Protein AF-A0A8J3WYR1-F1 (afdb_monomer_lite)

Secondary structure (DSSP, 8-state):
------PPPP-------------SS---------------S------TTS---EEEE-SSEEEESSEEEE-SSS-EEEEGGGEEEEEEEEEE-TTTSPEEEEEEEEETTEEEEEEEES-HHHHHHHHHHHHHHHHHHHHHHHHHHHTT--

pLDDT: mean 72.12, std 25.96, range [28.27, 98.38]

InterPro domains:
  IPR045629 Protein of unknown function DUF6232 [PF19744] (93-134)

Radius of gyration: 20.07 Å; chains: 1; bounding box: 50×48×65 Å

Organism: NCBI:txid689768

Structure (mmCIF, N/CA/C/O backbone):
data_AF-A0A8J3WYR1-F1
#
_entry.id   AF-A0A8J3WYR1-F1
#
loop_
_atom_site.group_PDB
_atom_site.id
_atom_site.type_symbol
_atom_site.label_atom_id
_atom_site.label_alt_id
_atom_site.label_comp_id
_atom_site.label_asym_id
_atom_site.label_entity_id
_atom_site.label_seq_id
_atom_site.pdbx_PDB_ins_code
_atom_site.Cartn_x
_atom_site.Cartn_y
_atom_site.Cartn_z
_atom_site.occupancy
_atom_site.B_iso_or_equiv
_atom_site.auth_seq_id
_atom_site.auth_comp_id
_atom_site.auth_asym_id
_atom_site.auth_atom_id
_atom_site.pdbx_PDB_model_num
ATOM 1 N N . MET A 1 1 ? 30.223 26.386 -31.809 1.00 40.25 1 MET A N 1
ATOM 2 C CA . MET A 1 1 ? 29.510 25.149 -32.215 1.00 40.25 1 MET A CA 1
ATOM 3 C C . MET A 1 1 ? 28.264 24.971 -31.354 1.00 40.25 1 MET A C 1
ATOM 5 O O . MET A 1 1 ? 28.312 25.251 -30.165 1.00 40.25 1 MET A O 1
ATOM 9 N N . ARG A 1 2 ? 27.128 24.642 -31.981 1.00 37.34 2 ARG A N 1
ATOM 10 C CA . ARG A 1 2 ? 25.759 24.794 -31.454 1.00 37.34 2 ARG A CA 1
ATOM 11 C C . ARG A 1 2 ? 25.290 23.585 -30.626 1.00 37.34 2 ARG A C 1
ATOM 13 O O . ARG A 1 2 ? 25.555 22.446 -30.994 1.00 37.34 2 ARG A O 1
ATOM 20 N N . ARG A 1 3 ? 24.525 23.859 -29.559 1.00 39.22 3 ARG A N 1
ATOM 21 C CA . ARG A 1 3 ? 23.770 22.892 -28.737 1.00 39.22 3 ARG A CA 1
ATOM 22 C C . ARG A 1 3 ? 22.733 22.143 -29.590 1.00 39.22 3 ARG A C 1
ATOM 24 O O . ARG A 1 3 ? 22.013 22.780 -30.357 1.00 39.22 3 ARG A O 1
ATOM 31 N N . ARG A 1 4 ? 22.583 20.827 -29.396 1.00 32.09 4 ARG A N 1
ATOM 32 C CA . ARG A 1 4 ? 21.413 20.061 -29.863 1.00 32.09 4 ARG A CA 1
ATOM 33 C C . ARG A 1 4 ? 20.724 19.393 -28.679 1.00 32.09 4 ARG A C 1
ATOM 35 O O . ARG A 1 4 ? 21.192 18.400 -28.141 1.00 32.09 4 ARG A O 1
ATOM 42 N N . ILE A 1 5 ? 19.599 19.987 -28.297 1.00 37.62 5 ILE A N 1
ATOM 43 C CA . ILE A 1 5 ? 18.562 19.382 -27.467 1.00 37.62 5 ILE A CA 1
ATOM 44 C C . ILE A 1 5 ? 17.832 18.381 -28.364 1.00 37.62 5 ILE A C 1
ATOM 46 O O . ILE A 1 5 ? 17.234 18.783 -29.361 1.00 37.62 5 ILE A O 1
ATOM 50 N N . LEU A 1 6 ? 17.872 17.094 -28.026 1.00 31.09 6 LEU A N 1
ATOM 51 C CA . LEU A 1 6 ? 16.997 16.099 -28.639 1.00 31.09 6 LEU A CA 1
ATOM 52 C C . LEU A 1 6 ? 15.818 15.849 -27.699 1.00 31.09 6 LEU A C 1
ATOM 54 O O . LEU A 1 6 ? 15.915 15.126 -26.713 1.00 31.09 6 LEU A O 1
ATOM 58 N N . ARG A 1 7 ? 14.696 16.501 -28.025 1.00 32.28 7 ARG A N 1
ATOM 59 C CA . ARG A 1 7 ? 13.358 16.112 -27.574 1.00 32.28 7 ARG A CA 1
ATOM 60 C C . ARG A 1 7 ? 13.064 14.726 -28.148 1.00 32.28 7 ARG A C 1
ATOM 62 O O . ARG A 1 7 ? 13.024 14.583 -29.368 1.00 32.28 7 ARG A O 1
ATOM 69 N N . LEU A 1 8 ? 12.836 13.733 -27.294 1.00 29.92 8 LEU A N 1
ATOM 70 C CA . LEU A 1 8 ? 12.257 12.460 -27.720 1.00 29.92 8 LEU A CA 1
ATOM 71 C C . LEU A 1 8 ? 10.726 12.527 -27.606 1.00 29.92 8 LEU A C 1
ATOM 73 O O . LEU A 1 8 ? 10.210 13.073 -26.626 1.00 29.92 8 LEU A O 1
ATOM 77 N N . PRO A 1 9 ? 9.992 12.033 -28.616 1.00 29.36 9 PRO A N 1
ATOM 78 C CA . PRO A 1 9 ? 8.547 12.155 -28.678 1.00 29.36 9 PRO A CA 1
ATOM 79 C C . PRO A 1 9 ? 7.831 11.205 -27.713 1.00 29.36 9 PRO A C 1
ATOM 81 O O . PRO A 1 9 ? 8.200 10.050 -27.516 1.00 29.36 9 PRO A O 1
ATOM 84 N N . VAL A 1 10 ? 6.740 11.735 -27.167 1.00 37.41 10 VAL A N 1
ATOM 85 C CA . VAL A 1 10 ? 5.631 11.029 -26.522 1.00 37.41 10 VAL A CA 1
ATOM 86 C C . VAL A 1 10 ? 4.864 10.206 -27.574 1.00 37.41 10 VAL A C 1
ATOM 88 O O . VAL A 1 10 ? 4.738 10.653 -28.713 1.00 37.41 10 VAL A O 1
ATOM 91 N N . ARG A 1 11 ? 4.257 9.085 -27.134 1.00 32.03 11 ARG A N 1
ATOM 92 C CA . ARG A 1 11 ? 3.460 8.054 -27.860 1.00 32.03 11 ARG A CA 1
ATOM 93 C C . ARG A 1 11 ? 4.324 6.840 -28.244 1.00 32.03 11 ARG A C 1
ATOM 95 O O . ARG A 1 11 ? 5.366 6.984 -28.851 1.00 32.03 11 ARG A O 1
ATOM 102 N N . ASN A 1 12 ? 3.948 5.600 -27.936 1.00 31.48 12 ASN A N 1
ATOM 103 C CA . ASN A 1 12 ? 2.670 5.025 -28.325 1.00 31.48 12 ASN A CA 1
ATOM 104 C C . ASN A 1 12 ? 2.333 3.789 -27.474 1.00 31.48 12 ASN A C 1
ATOM 106 O O . ASN A 1 12 ? 3.101 2.831 -27.403 1.00 31.48 12 ASN A O 1
ATOM 110 N N . ASN A 1 13 ? 1.154 3.821 -26.863 1.00 30.91 13 ASN A N 1
ATOM 111 C CA . ASN A 1 13 ? 0.572 2.731 -26.097 1.00 30.91 13 ASN A CA 1
ATOM 112 C C . ASN A 1 13 ? 0.026 1.693 -27.094 1.00 30.91 13 ASN A C 1
ATOM 114 O O . ASN A 1 13 ? -1.088 1.838 -27.595 1.00 30.91 13 ASN A O 1
ATOM 118 N N . ARG A 1 14 ? 0.828 0.683 -27.456 1.00 32.72 14 ARG A N 1
ATOM 119 C CA . ARG A 1 14 ? 0.361 -0.451 -28.266 1.00 32.72 14 ARG A CA 1
ATOM 120 C C . ARG A 1 14 ? -0.151 -1.557 -27.354 1.00 32.72 14 ARG A C 1
ATOM 122 O O . ARG A 1 14 ? 0.621 -2.265 -26.714 1.00 32.72 14 ARG A O 1
ATOM 129 N N . LEU A 1 15 ? -1.476 -1.681 -27.356 1.00 32.69 15 LEU A N 1
ATOM 130 C CA . LEU A 1 15 ? -2.225 -2.879 -27.007 1.00 32.69 15 LEU A CA 1
ATOM 131 C C . LEU A 1 15 ? -1.571 -4.120 -27.626 1.00 32.69 15 LEU A C 1
ATOM 133 O O . LEU A 1 15 ? -1.519 -4.256 -28.845 1.00 32.69 15 LEU A O 1
ATOM 137 N N . TRP A 1 16 ? -1.145 -5.044 -26.771 1.00 29.55 16 TRP A N 1
ATOM 138 C CA . TRP A 1 16 ? -1.057 -6.459 -27.110 1.00 29.55 16 TRP A CA 1
ATOM 139 C C . TRP A 1 16 ? -2.004 -7.207 -26.182 1.00 29.55 16 TRP A C 1
ATOM 141 O O . TRP A 1 16 ? -1.671 -7.531 -25.044 1.00 29.55 16 TRP A O 1
ATOM 151 N N . VAL A 1 17 ? -3.215 -7.456 -26.677 1.00 35.78 17 VAL A N 1
ATOM 152 C CA . VAL A 1 17 ? -4.077 -8.510 -26.145 1.00 35.78 17 VAL A CA 1
ATOM 153 C C . VAL A 1 17 ? -3.516 -9.811 -26.699 1.00 35.78 17 VAL A C 1
ATOM 155 O O . VAL A 1 17 ? -3.627 -10.084 -27.892 1.00 35.78 17 VAL A O 1
ATOM 158 N N . ARG A 1 18 ? -2.858 -10.596 -25.847 1.00 30.95 18 ARG A N 1
ATOM 159 C CA . ARG A 1 18 ? -2.463 -11.966 -26.171 1.00 30.95 18 ARG A CA 1
ATOM 160 C C . ARG A 1 18 ? -2.947 -12.868 -25.045 1.00 30.95 18 ARG A C 1
ATOM 162 O O . ARG A 1 18 ? -2.441 -12.831 -23.928 1.00 30.95 18 ARG A O 1
ATOM 169 N N . THR A 1 19 ? -3.994 -13.622 -25.342 1.00 45.47 19 THR A N 1
ATOM 170 C CA . THR A 1 19 ? -4.471 -14.745 -24.542 1.00 45.47 19 THR A CA 1
ATOM 171 C C . THR A 1 19 ? -3.418 -15.856 -24.585 1.00 45.47 19 THR A C 1
ATOM 173 O O . THR A 1 19 ? -2.901 -16.151 -25.656 1.00 45.47 19 THR A O 1
ATOM 176 N N . HIS A 1 20 ? -3.063 -16.452 -23.440 1.00 28.27 20 HIS A N 1
ATOM 177 C CA . HIS A 1 20 ? -3.176 -17.901 -23.207 1.00 28.27 20 HIS A CA 1
ATOM 178 C C . HIS A 1 20 ? -2.615 -18.358 -21.842 1.00 28.27 20 HIS A C 1
ATOM 180 O O . HIS A 1 20 ? -1.519 -17.996 -21.435 1.00 28.27 20 HIS A O 1
ATOM 186 N N . ARG A 1 21 ? -3.458 -19.183 -21.202 1.00 32.41 21 ARG A N 1
ATOM 187 C CA . ARG A 1 21 ? -3.302 -20.236 -20.177 1.00 32.41 21 ARG A CA 1
ATOM 188 C C . ARG A 1 21 ? -2.127 -20.222 -19.180 1.00 32.41 21 ARG A C 1
ATOM 190 O O . ARG A 1 21 ? -0.962 -20.363 -19.522 1.00 32.41 21 ARG A O 1
ATOM 197 N N . HIS A 1 22 ? -2.558 -20.241 -17.916 1.00 33.91 22 HIS A N 1
ATOM 198 C CA . HIS A 1 22 ? -1.868 -20.660 -16.696 1.00 33.91 22 HIS A CA 1
ATOM 199 C C . HIS A 1 22 ? -1.123 -21.999 -16.807 1.00 33.91 22 HIS A C 1
ATOM 201 O O . HIS A 1 22 ? -1.629 -22.943 -17.416 1.00 33.91 22 HIS A O 1
ATOM 207 N N . PRO A 1 23 ? -0.054 -22.131 -16.009 1.00 43.78 23 PRO A N 1
ATOM 208 C CA . PRO A 1 23 ? -0.038 -23.198 -15.014 1.00 43.78 23 PRO A CA 1
ATOM 209 C C . PRO A 1 23 ? 0.287 -22.649 -13.612 1.00 43.78 23 PRO A C 1
ATOM 211 O O . PRO A 1 23 ? 0.873 -21.578 -13.465 1.00 43.78 23 PRO A O 1
ATOM 214 N N . THR A 1 24 ? -0.094 -23.406 -12.580 1.00 39.75 24 THR A N 1
ATOM 215 C CA . THR A 1 24 ? 0.079 -23.167 -11.125 1.00 39.75 24 THR A CA 1
ATOM 216 C C . THR A 1 24 ? -0.944 -22.257 -10.412 1.00 39.75 24 THR A C 1
ATOM 218 O O . THR A 1 24 ? -0.727 -21.084 -10.130 1.00 39.75 24 THR A O 1
ATOM 221 N N . GLY A 1 25 ? -2.086 -22.852 -10.057 1.00 38.81 25 GLY A N 1
ATOM 222 C CA . GLY A 1 25 ? -2.351 -23.221 -8.655 1.00 38.81 25 GLY A CA 1
ATOM 223 C C . GLY A 1 25 ? -2.885 -22.186 -7.661 1.00 38.81 25 GLY A C 1
ATOM 224 O O . GLY A 1 25 ? -3.494 -22.599 -6.684 1.00 38.81 25 GLY A O 1
ATOM 225 N N . HIS A 1 26 ? -2.751 -20.880 -7.896 1.00 33.81 26 HIS A N 1
ATOM 226 C CA . HIS A 1 26 ? -3.405 -19.870 -7.053 1.00 33.81 26 HIS A CA 1
ATOM 227 C C . HIS A 1 26 ? -4.184 -18.898 -7.922 1.00 33.81 26 HIS A C 1
ATOM 229 O O . HIS A 1 26 ? -3.635 -18.064 -8.643 1.00 33.81 26 HIS A O 1
ATOM 235 N N . ARG A 1 27 ? -5.506 -19.044 -7.870 1.00 31.11 27 ARG A N 1
ATOM 236 C CA . ARG A 1 27 ? -6.456 -18.219 -8.603 1.00 31.11 27 ARG A CA 1
ATOM 237 C C . ARG A 1 27 ? -6.507 -16.844 -7.929 1.00 31.11 27 ARG A C 1
ATOM 239 O O . ARG A 1 27 ? -7.376 -16.576 -7.111 1.00 31.11 27 ARG A O 1
ATOM 246 N N . VAL A 1 28 ? -5.546 -15.975 -8.249 1.00 40.28 28 VAL A N 1
ATOM 247 C CA . VAL A 1 28 ? -5.657 -14.543 -7.950 1.00 40.28 28 VAL A CA 1
ATOM 248 C C . VAL A 1 28 ? -6.807 -14.033 -8.803 1.00 40.28 28 VAL A C 1
ATOM 250 O O . VAL A 1 28 ? -6.671 -13.848 -10.014 1.00 40.28 28 VAL A O 1
ATOM 253 N N . ALA A 1 29 ? -7.975 -13.871 -8.191 1.00 36.03 29 ALA A N 1
ATOM 254 C CA . ALA A 1 29 ? -9.073 -13.201 -8.848 1.00 36.03 29 ALA A CA 1
ATOM 255 C C . ALA A 1 29 ? -8.642 -11.749 -9.096 1.00 36.03 29 ALA A C 1
ATOM 257 O O . ALA A 1 29 ? -8.598 -10.930 -8.180 1.00 36.03 29 ALA A O 1
ATOM 258 N N . LEU A 1 30 ? -8.372 -11.398 -10.354 1.00 45.44 30 LEU A N 1
ATOM 259 C CA . LEU A 1 30 ? -8.651 -10.047 -10.834 1.00 45.44 30 LEU A CA 1
ATOM 260 C C . LEU A 1 30 ? -10.174 -9.898 -10.761 1.00 45.44 30 LEU A C 1
ATOM 262 O O . LEU A 1 30 ? -10.868 -10.123 -11.745 1.00 45.44 30 LEU A O 1
ATOM 266 N N . ALA A 1 31 ? -10.695 -9.667 -9.555 1.00 37.53 31 ALA A N 1
ATOM 267 C CA . ALA A 1 31 ? -12.122 -9.693 -9.291 1.00 37.53 31 ALA A CA 1
ATOM 268 C C . ALA A 1 31 ? -12.823 -8.678 -10.217 1.00 37.53 31 ALA A C 1
ATOM 270 O O . ALA A 1 31 ? -12.506 -7.484 -10.150 1.00 37.53 31 ALA A O 1
ATOM 271 N N . PRO A 1 32 ? -13.750 -9.113 -11.091 1.00 39.91 32 PRO A N 1
ATOM 272 C CA . PRO A 1 32 ? -14.537 -8.216 -11.914 1.00 39.91 32 PRO A CA 1
ATOM 273 C C . PRO A 1 32 ? -15.752 -7.795 -11.090 1.00 39.91 32 PRO A C 1
ATOM 275 O O . PRO A 1 32 ? -16.862 -8.253 -11.329 1.00 39.91 32 PRO A O 1
ATOM 278 N N . GLN A 1 33 ? -15.548 -6.958 -10.074 1.00 43.28 33 GLN A N 1
ATOM 279 C CA . GLN A 1 33 ? -16.666 -6.449 -9.281 1.00 43.28 33 GLN A CA 1
ATOM 280 C C . GLN A 1 33 ? -17.159 -5.137 -9.882 1.00 43.28 33 GLN A C 1
ATOM 282 O O . GLN A 1 33 ? -16.858 -4.039 -9.424 1.00 43.28 33 GLN A O 1
ATOM 287 N N . LEU A 1 34 ? -17.928 -5.285 -10.961 1.00 44.53 34 LEU A N 1
ATOM 288 C CA . LEU A 1 34 ? -18.884 -4.284 -11.409 1.00 44.53 34 LEU A CA 1
ATOM 289 C C . LEU A 1 34 ? -19.997 -4.164 -10.357 1.00 44.53 34 LEU A C 1
ATOM 291 O O . LEU A 1 34 ? -21.043 -4.798 -10.452 1.00 44.53 34 LEU A O 1
ATOM 295 N N . ARG A 1 35 ? -19.810 -3.265 -9.396 1.00 39.09 35 ARG A N 1
ATOM 296 C CA . ARG A 1 35 ? -20.890 -2.367 -8.984 1.00 39.09 35 ARG A CA 1
ATOM 297 C C . ARG A 1 35 ? -20.348 -0.954 -9.061 1.00 39.09 35 ARG A C 1
ATOM 299 O O . ARG A 1 35 ? -19.252 -0.664 -8.603 1.00 39.09 35 ARG A O 1
ATOM 306 N N . ARG A 1 36 ? -21.119 -0.097 -9.726 1.00 45.09 36 ARG A N 1
ATOM 307 C CA . ARG A 1 36 ? -20.897 1.343 -9.820 1.00 45.09 36 ARG A CA 1
ATOM 308 C C . ARG A 1 36 ? -20.918 1.943 -8.414 1.00 45.09 36 ARG A C 1
ATOM 310 O O . ARG A 1 36 ? -21.945 2.451 -7.980 1.00 45.09 36 ARG A O 1
ATOM 317 N N . GLU A 1 37 ? -19.797 1.914 -7.715 1.00 37.03 37 GLU A N 1
ATOM 318 C CA . GLU A 1 37 ? -19.590 2.778 -6.562 1.00 37.03 37 GLU A CA 1
ATOM 319 C C . GLU A 1 37 ? -19.208 4.146 -7.118 1.00 37.03 37 GLU A C 1
ATOM 321 O O . GLU A 1 37 ? -18.047 4.488 -7.340 1.00 37.03 37 GLU A O 1
ATOM 326 N N . ARG A 1 38 ? -20.258 4.911 -7.444 1.00 35.97 38 ARG A N 1
ATOM 327 C CA . ARG A 1 38 ? -20.207 6.372 -7.432 1.00 35.97 38 ARG A CA 1
ATOM 328 C C . ARG A 1 38 ? -19.366 6.786 -6.232 1.00 35.97 38 ARG A C 1
ATOM 330 O O . ARG A 1 38 ? -19.614 6.285 -5.143 1.00 35.97 38 ARG A O 1
ATOM 337 N N . THR A 1 39 ? -18.413 7.680 -6.468 1.00 48.53 39 THR A N 1
ATOM 338 C CA . THR A 1 39 ? -17.599 8.385 -5.480 1.00 48.53 39 THR A CA 1
ATOM 339 C C . THR A 1 39 ? -18.307 8.507 -4.136 1.00 48.53 39 THR A C 1
ATOM 341 O O . THR A 1 39 ? -19.099 9.416 -3.912 1.00 48.53 39 THR A O 1
ATOM 344 N N . LEU A 1 40 ? -18.006 7.575 -3.248 1.00 41.03 40 LEU A N 1
ATOM 345 C CA . LEU A 1 40 ? -18.264 7.693 -1.834 1.00 41.03 40 LEU A CA 1
ATOM 346 C C . LEU A 1 40 ? -16.887 7.509 -1.212 1.00 41.03 40 LEU A C 1
ATOM 348 O O . LEU A 1 40 ? -16.472 6.408 -0.865 1.00 41.03 40 LEU A O 1
ATOM 352 N N . LEU A 1 41 ? -16.160 8.626 -1.082 1.00 52.47 41 LEU A N 1
ATOM 353 C CA . LEU A 1 41 ? -15.427 8.803 0.169 1.00 52.47 41 LEU A CA 1
ATOM 354 C C . LEU A 1 41 ? -16.435 8.426 1.263 1.00 52.47 41 LEU A C 1
ATOM 356 O O . LEU A 1 41 ? -17.575 8.898 1.148 1.00 52.47 41 LEU A O 1
ATOM 360 N N . PRO A 1 42 ? -16.091 7.517 2.192 1.00 45.22 42 PRO A N 1
ATOM 361 C CA . PRO A 1 42 ? -17.046 6.977 3.148 1.00 45.22 42 PRO A CA 1
ATOM 362 C C . PRO A 1 42 ? -17.901 8.122 3.673 1.00 45.22 42 PRO A C 1
ATOM 364 O O . PRO A 1 42 ? -17.364 9.148 4.101 1.00 45.22 42 PRO A O 1
ATOM 367 N N . ALA A 1 43 ? -19.221 7.985 3.485 1.00 43.38 43 ALA A N 1
ATOM 368 C CA . ALA A 1 43 ? -20.187 8.979 3.905 1.00 43.38 43 ALA A CA 1
ATOM 369 C C . ALA A 1 43 ? -19.817 9.376 5.327 1.00 43.38 43 ALA A C 1
ATOM 371 O O . ALA A 1 43 ? -19.705 8.519 6.202 1.00 43.38 43 ALA A O 1
ATOM 372 N N . ARG A 1 44 ? -19.524 10.668 5.446 1.00 42.97 44 ARG A N 1
ATOM 373 C CA . ARG A 1 44 ? -19.048 11.444 6.582 1.00 42.97 44 ARG A CA 1
ATOM 374 C C . ARG A 1 44 ? -19.850 11.110 7.844 1.00 42.97 44 ARG A C 1
ATOM 376 O O . ARG A 1 44 ? -20.682 11.896 8.268 1.00 42.97 44 ARG A O 1
ATOM 383 N N . LYS A 1 45 ? -19.641 9.934 8.433 1.00 41.25 45 LYS A N 1
ATOM 384 C CA . LYS A 1 45 ? -20.155 9.603 9.756 1.00 41.25 45 LYS A CA 1
ATOM 385 C C . LYS A 1 45 ? -19.204 10.274 10.728 1.00 41.25 45 LYS A C 1
ATOM 387 O O . LYS A 1 45 ? -18.214 9.676 11.129 1.00 41.25 45 LYS A O 1
ATOM 392 N N . GLU A 1 46 ? -19.433 11.573 10.900 1.00 44.84 46 GLU A N 1
ATOM 393 C CA . GLU A 1 46 ? -19.149 12.394 12.078 1.00 44.84 46 GLU A CA 1
ATOM 394 C C . GLU A 1 46 ? -18.114 11.798 13.047 1.00 44.84 46 GLU A C 1
ATOM 396 O O . GLU A 1 46 ? -18.379 11.543 14.213 1.00 44.84 46 GLU A O 1
ATOM 401 N N . ARG A 1 47 ? -16.878 11.621 12.575 1.00 49.12 47 ARG A N 1
ATOM 402 C CA . ARG A 1 47 ? -15.702 11.824 13.422 1.00 49.12 47 ARG A CA 1
ATOM 403 C C . ARG A 1 47 ? -15.338 13.307 13.328 1.00 49.12 47 ARG A C 1
ATOM 405 O O . ARG A 1 47 ? -14.243 13.665 12.905 1.00 49.12 47 ARG A O 1
ATOM 412 N N . GLU A 1 48 ? -16.310 14.175 13.611 1.00 45.91 48 GLU A N 1
ATOM 413 C CA . GLU A 1 48 ? -16.122 15.624 13.719 1.00 45.91 48 GLU A CA 1
ATOM 414 C C . GLU A 1 48 ? -15.291 15.895 14.974 1.00 45.91 48 GLU A C 1
ATOM 416 O O . GLU A 1 48 ? -15.810 16.041 16.071 1.00 45.91 48 GLU A O 1
ATOM 421 N N . GLY A 1 49 ? -13.969 15.857 14.831 1.00 53.06 49 GLY A N 1
ATOM 422 C CA . GLY A 1 49 ? -13.059 16.176 15.930 1.00 53.06 49 GLY A CA 1
ATOM 423 C C . GLY A 1 49 ? -11.641 15.655 15.746 1.00 53.06 49 GLY A C 1
ATOM 424 O O . GLY A 1 49 ? -10.712 16.245 16.287 1.00 53.06 49 GLY A O 1
ATOM 425 N N . ARG A 1 50 ? -11.439 14.599 14.944 1.00 61.59 50 ARG A N 1
ATOM 426 C CA . ARG A 1 50 ? -10.093 14.102 14.620 1.00 61.59 50 ARG A CA 1
ATOM 427 C C . ARG A 1 50 ? -9.736 14.523 13.202 1.00 61.59 50 ARG A C 1
ATOM 429 O O . ARG A 1 50 ? -10.365 14.087 12.240 1.00 61.59 50 ARG A O 1
ATOM 436 N N . GLU A 1 51 ? -8.749 15.401 13.078 1.00 72.62 51 GLU A N 1
ATOM 437 C CA . GLU A 1 51 ? -8.176 15.756 11.784 1.00 72.62 51 GLU A CA 1
ATOM 438 C C . GLU A 1 51 ? -7.714 14.475 11.067 1.00 72.62 51 GLU A C 1
ATOM 440 O O . GLU A 1 51 ? -7.007 13.641 11.638 1.00 72.62 51 GLU A O 1
ATOM 445 N N . MET A 1 52 ? -8.174 14.282 9.827 1.00 82.12 52 MET A N 1
ATOM 446 C CA . MET A 1 52 ? -7.865 13.088 9.041 1.00 82.12 52 MET A CA 1
ATOM 447 C C . MET A 1 52 ? -6.358 13.021 8.789 1.00 82.12 52 MET A C 1
ATOM 449 O O . MET A 1 52 ? -5.798 13.855 8.075 1.00 82.12 52 MET A O 1
ATOM 453 N N . THR A 1 53 ? -5.697 12.005 9.339 1.00 92.56 53 THR A N 1
ATOM 454 C CA . THR A 1 53 ? -4.246 11.858 9.192 1.00 92.56 53 THR A CA 1
ATOM 455 C C . THR A 1 53 ? -3.917 11.266 7.825 1.00 92.56 53 THR A C 1
ATOM 457 O O . THR A 1 53 ? -4.463 10.237 7.429 1.00 92.56 53 THR A O 1
ATOM 460 N N . ILE A 1 54 ? -3.009 11.908 7.085 1.00 95.44 54 ILE A N 1
ATOM 461 C CA . ILE A 1 54 ? -2.520 11.426 5.786 1.00 95.44 54 ILE A CA 1
ATOM 462 C C . ILE A 1 54 ? -1.145 10.783 5.982 1.00 95.44 54 ILE A C 1
ATOM 464 O O . ILE A 1 54 ? -0.172 11.466 6.292 1.00 95.44 54 ILE A O 1
ATOM 468 N N . TYR A 1 55 ? -1.044 9.477 5.736 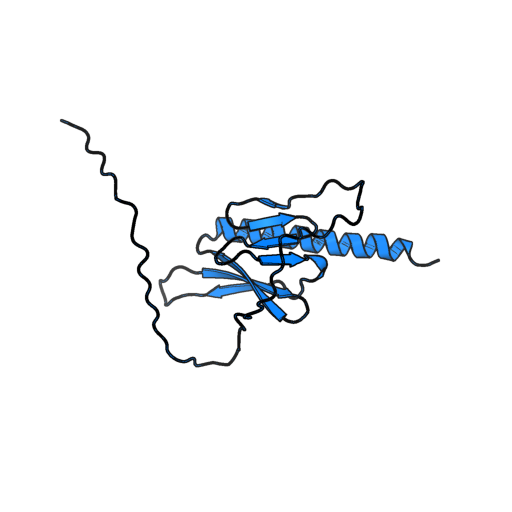1.00 96.31 55 TYR A N 1
ATOM 469 C CA . TYR A 1 55 ? 0.206 8.716 5.885 1.00 96.31 55 TYR A CA 1
ATOM 470 C C . TYR A 1 55 ? 1.029 8.645 4.600 1.00 96.31 55 TYR A C 1
ATOM 472 O O . TYR A 1 55 ? 2.240 8.429 4.638 1.00 96.31 55 TYR A O 1
ATOM 480 N N . TYR A 1 56 ? 0.379 8.811 3.449 1.00 97.38 56 TYR A N 1
ATOM 481 C CA . TYR A 1 56 ? 1.041 8.904 2.155 1.00 97.38 56 TYR A CA 1
ATOM 482 C C . TYR A 1 56 ? 0.147 9.633 1.155 1.00 97.38 56 TYR A C 1
ATOM 484 O O . TYR A 1 56 ? -1.052 9.364 1.066 1.00 97.38 56 TYR A O 1
ATOM 492 N N . ARG A 1 57 ? 0.738 10.511 0.342 1.00 95.81 57 ARG A N 1
ATOM 493 C CA . ARG A 1 57 ? 0.046 11.202 -0.747 1.00 95.81 57 ARG A CA 1
ATOM 494 C C . ARG A 1 57 ? 0.926 11.226 -1.986 1.00 95.81 57 ARG A C 1
ATOM 496 O O . ARG A 1 57 ? 1.952 11.895 -2.009 1.00 95.81 57 ARG A O 1
ATOM 503 N N . GLY A 1 58 ? 0.481 10.538 -3.030 1.00 94.38 58 GLY A N 1
ATOM 504 C CA . GLY A 1 58 ? 1.158 10.479 -4.317 1.00 94.38 58 GLY A CA 1
ATOM 505 C C . GLY A 1 58 ? 0.189 10.529 -5.501 1.00 94.38 58 GLY A C 1
ATOM 506 O O . GLY A 1 58 ? -1.032 10.630 -5.330 1.00 94.38 58 GLY A O 1
ATOM 507 N N . PRO A 1 59 ? 0.720 10.472 -6.733 1.00 92.88 59 PRO A N 1
ATOM 508 C CA . PRO A 1 59 ? -0.092 10.497 -7.947 1.00 92.88 59 PRO A CA 1
ATOM 509 C C . PRO A 1 59 ? -0.960 9.241 -8.096 1.00 92.88 59 PRO A C 1
ATOM 511 O O . PRO A 1 59 ? -2.091 9.343 -8.571 1.00 92.88 59 PRO A O 1
ATOM 514 N N . GLU A 1 60 ? -0.466 8.083 -7.649 1.00 94.56 60 GLU A N 1
ATOM 515 C CA . GLU A 1 60 ? -1.136 6.785 -7.805 1.00 94.56 60 GLU A CA 1
ATOM 516 C C . GLU A 1 60 ? -1.808 6.276 -6.531 1.00 94.56 60 GLU A C 1
ATOM 518 O O . GLU A 1 60 ? -2.757 5.502 -6.627 1.00 94.56 60 GLU A O 1
ATOM 523 N N . VAL A 1 61 ? -1.352 6.717 -5.357 1.00 96.94 61 VAL A N 1
ATOM 524 C CA . VAL A 1 61 ? -1.829 6.219 -4.063 1.00 96.94 61 VAL A CA 1
ATOM 525 C C . VAL A 1 61 ? -2.098 7.376 -3.101 1.00 96.94 61 VAL A C 1
ATOM 527 O O . VAL A 1 61 ? -1.322 8.330 -3.029 1.00 96.94 61 VAL A O 1
ATOM 530 N N . LEU A 1 62 ? -3.190 7.280 -2.346 1.00 97.06 62 LEU A N 1
ATOM 531 C CA . LEU A 1 62 ? -3.464 8.088 -1.157 1.00 97.06 62 LEU A CA 1
ATOM 532 C C . LEU A 1 62 ? -3.754 7.132 0.001 1.00 97.06 62 LEU A C 1
ATOM 534 O O . LEU A 1 62 ? -4.544 6.206 -0.162 1.00 97.06 62 LEU A O 1
ATOM 538 N N . ILE A 1 63 ? -3.124 7.364 1.147 1.00 97.81 63 ILE A N 1
ATOM 539 C CA . ILE A 1 63 ? -3.345 6.593 2.370 1.00 97.81 63 ILE A CA 1
ATOM 540 C C . ILE A 1 63 ? -3.714 7.571 3.470 1.00 97.81 63 ILE A C 1
ATOM 542 O O . ILE A 1 63 ? -2.929 8.471 3.786 1.00 97.81 63 ILE A O 1
ATOM 546 N N . THR A 1 64 ? -4.895 7.383 4.039 1.00 95.75 64 THR A N 1
ATOM 547 C CA . THR A 1 64 ? -5.335 8.069 5.253 1.00 95.75 64 THR A CA 1
ATOM 548 C C . THR A 1 64 ? -5.444 7.065 6.393 1.00 95.75 64 THR A C 1
ATOM 550 O O . THR A 1 64 ? -5.205 5.873 6.201 1.00 95.75 64 THR A O 1
ATOM 553 N N . ASP A 1 65 ? -5.807 7.534 7.579 1.00 91.38 65 ASP A N 1
ATOM 554 C CA . ASP A 1 65 ? -6.198 6.679 8.700 1.00 91.38 65 ASP A CA 1
ATOM 555 C C . ASP A 1 65 ? -7.400 5.781 8.375 1.00 91.38 65 ASP A C 1
ATOM 557 O O . ASP A 1 65 ? -7.534 4.722 8.974 1.00 91.38 65 ASP A O 1
ATOM 561 N N . GLN A 1 66 ? -8.247 6.156 7.413 1.00 92.62 66 GLN A N 1
ATOM 562 C CA . GLN A 1 66 ? -9.487 5.437 7.095 1.00 92.62 66 GLN A CA 1
ATOM 563 C C . GLN A 1 66 ? -9.416 4.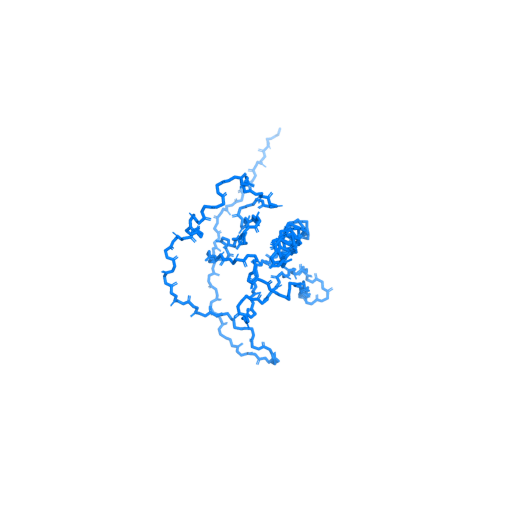601 5.817 1.00 92.62 66 GLN A C 1
ATOM 565 O O . GLN A 1 66 ? -10.026 3.532 5.748 1.00 92.62 66 GLN A O 1
ATOM 570 N N . VAL A 1 67 ? -8.724 5.082 4.778 1.00 95.81 67 VAL A N 1
ATOM 571 C CA . VAL A 1 67 ? -8.766 4.457 3.447 1.00 95.81 67 VAL A CA 1
ATOM 572 C C . VAL A 1 67 ? -7.402 4.353 2.773 1.00 95.81 67 VAL A C 1
ATOM 574 O O . VAL A 1 67 ? -6.560 5.248 2.850 1.00 95.81 67 VAL A O 1
ATOM 577 N N . PHE A 1 68 ? -7.237 3.276 2.006 1.00 97.88 68 PHE A N 1
ATOM 578 C CA . PHE A 1 68 ? -6.222 3.136 0.972 1.00 97.88 68 PHE A CA 1
ATOM 579 C C . PHE A 1 68 ? -6.871 3.345 -0.399 1.00 97.88 68 PHE A C 1
ATOM 581 O O . PHE A 1 68 ? -7.731 2.570 -0.815 1.00 97.88 68 PHE A O 1
ATOM 588 N N . VAL A 1 69 ? -6.447 4.372 -1.133 1.00 97.12 69 VAL A N 1
ATOM 589 C CA . VAL A 1 69 ? -6.942 4.667 -2.483 1.00 97.12 69 VAL A CA 1
ATOM 590 C C . VAL A 1 69 ? -5.854 4.358 -3.503 1.00 97.12 69 VAL A C 1
ATOM 592 O O . VAL A 1 69 ? -4.840 5.051 -3.550 1.00 97.12 69 VAL A O 1
ATOM 595 N N . ALA A 1 70 ? -6.096 3.375 -4.371 1.00 94.88 70 ALA A N 1
ATOM 596 C CA . ALA A 1 70 ? -5.303 3.111 -5.569 1.00 94.88 70 ALA A CA 1
ATOM 597 C C . ALA A 1 70 ? -5.968 3.790 -6.770 1.00 94.88 70 ALA A C 1
ATOM 599 O O . ALA A 1 70 ? -7.097 3.468 -7.116 1.00 94.88 70 ALA A O 1
ATOM 600 N N . ARG A 1 71 ? -5.297 4.729 -7.437 1.00 91.88 71 ARG A N 1
ATOM 601 C CA . ARG A 1 71 ? -5.867 5.516 -8.551 1.00 91.88 71 ARG A CA 1
ATOM 602 C C . ARG A 1 71 ? -5.656 4.874 -9.923 1.00 91.88 71 ARG A C 1
ATOM 604 O O . ARG A 1 71 ? -6.309 5.262 -10.891 1.00 91.88 71 ARG A O 1
ATOM 611 N N . ARG A 1 72 ? -4.729 3.919 -10.030 1.00 84.94 72 ARG A N 1
ATOM 612 C CA . ARG A 1 72 ? -4.336 3.236 -11.272 1.00 84.94 72 ARG A CA 1
ATOM 613 C C . ARG A 1 72 ? -4.188 1.726 -11.033 1.00 84.94 72 ARG A C 1
ATOM 615 O O . ARG A 1 72 ? -3.866 1.331 -9.917 1.00 84.94 72 ARG A O 1
ATOM 622 N N . PRO A 1 73 ? -4.391 0.878 -12.064 1.00 82.44 73 PRO A N 1
ATOM 623 C CA . PRO A 1 73 ? -4.865 1.216 -13.414 1.00 82.44 73 PRO A CA 1
ATOM 624 C C . PRO A 1 73 ? -6.352 1.608 -13.455 1.00 82.44 73 PRO A C 1
ATOM 626 O O . PRO A 1 73 ? -6.745 2.412 -14.296 1.00 82.44 73 PRO A O 1
ATOM 629 N N . THR A 1 74 ? -7.145 1.113 -12.505 1.00 87.25 74 THR A N 1
ATOM 630 C CA . THR A 1 74 ? -8.543 1.495 -12.277 1.00 87.25 74 THR A CA 1
ATOM 631 C C . THR A 1 74 ? -8.664 1.983 -10.836 1.00 87.25 74 THR A C 1
ATOM 633 O O . THR A 1 74 ? -8.152 1.286 -9.958 1.00 87.25 74 THR A O 1
ATOM 636 N N . PRO A 1 75 ? -9.314 3.132 -10.576 1.00 91.31 75 PRO A N 1
ATOM 637 C CA . PRO A 1 75 ? -9.523 3.618 -9.221 1.00 91.31 75 PRO A CA 1
ATOM 638 C C . PRO A 1 75 ? -10.214 2.582 -8.330 1.00 91.31 75 PRO A C 1
ATOM 640 O O . PRO A 1 75 ? -11.229 2.006 -8.721 1.00 91.31 75 PRO A O 1
ATOM 643 N N . ARG A 1 76 ? -9.650 2.343 -7.147 1.00 93.94 76 ARG A N 1
ATOM 644 C CA . ARG A 1 76 ? -10.169 1.455 -6.103 1.00 93.94 76 ARG A CA 1
ATOM 645 C C . ARG A 1 76 ? -9.906 2.077 -4.740 1.00 93.94 76 ARG A C 1
ATOM 647 O O . ARG A 1 76 ? -8.834 2.638 -4.516 1.00 93.94 76 ARG A O 1
ATOM 654 N N . THR A 1 77 ? -10.865 1.924 -3.843 1.00 96.38 77 THR A N 1
ATOM 655 C CA . THR A 1 77 ? -10.765 2.355 -2.451 1.00 96.38 77 THR A CA 1
ATOM 656 C C . THR A 1 77 ? -10.953 1.134 -1.568 1.00 96.38 77 THR A C 1
ATOM 658 O O . THR A 1 77 ? -11.862 0.343 -1.801 1.00 96.38 77 THR A O 1
ATOM 661 N N . PHE A 1 78 ? -10.089 0.986 -0.574 1.00 95.94 78 PHE A N 1
ATOM 662 C CA . PHE A 1 78 ? -10.150 -0.077 0.418 1.00 95.94 78 PHE A CA 1
ATOM 663 C C . PHE A 1 78 ? -10.209 0.565 1.798 1.00 95.94 78 PHE A C 1
ATOM 665 O O . PHE A 1 78 ? -9.419 1.468 2.085 1.00 95.94 78 PHE A O 1
ATOM 672 N N . VAL A 1 79 ? -11.144 0.131 2.637 1.00 95.25 79 VAL A N 1
ATOM 673 C CA . VAL A 1 79 ? -11.235 0.610 4.020 1.00 95.25 79 VAL A CA 1
ATOM 674 C C . VAL A 1 79 ? -10.112 -0.048 4.814 1.00 95.25 79 VAL A C 1
ATOM 676 O O . VAL A 1 79 ? -9.978 -1.268 4.774 1.00 95.25 79 VAL A O 1
ATOM 679 N N . ILE A 1 80 ? -9.293 0.743 5.514 1.00 95.19 80 ILE A N 1
ATOM 680 C CA . ILE A 1 80 ? -8.117 0.241 6.251 1.00 95.19 80 ILE A CA 1
ATOM 681 C C . ILE A 1 80 ? -8.532 -0.797 7.297 1.00 95.19 80 ILE A C 1
ATOM 683 O O . ILE A 1 80 ? -7.884 -1.826 7.437 1.00 95.19 80 ILE A O 1
ATOM 687 N N . ASP A 1 81 ? -9.656 -0.552 7.961 1.00 93.44 81 ASP A N 1
ATOM 688 C CA . ASP A 1 81 ? -10.224 -1.406 9.004 1.00 93.44 81 ASP A CA 1
ATOM 689 C C . ASP A 1 81 ? -10.726 -2.777 8.498 1.00 93.44 81 ASP A C 1
ATOM 691 O O . ASP A 1 81 ? -10.914 -3.721 9.267 1.00 93.44 81 ASP A O 1
ATOM 695 N N . GLU A 1 82 ? -10.931 -2.892 7.183 1.00 94.56 82 GLU A N 1
ATOM 696 C CA . GLU A 1 82 ? -11.364 -4.112 6.497 1.00 94.56 82 GLU A CA 1
ATOM 697 C C . GLU A 1 82 ? -10.204 -4.836 5.794 1.00 94.56 82 GLU A C 1
ATOM 699 O O . GLU A 1 82 ? -10.432 -5.848 5.120 1.00 94.56 82 GLU A O 1
ATOM 704 N N . LEU A 1 83 ? -8.978 -4.306 5.910 1.00 95.62 83 LEU A N 1
ATOM 705 C CA . LEU A 1 83 ? -7.765 -4.943 5.414 1.00 95.62 83 LEU A CA 1
ATOM 706 C C . LEU A 1 83 ? -7.192 -5.896 6.459 1.00 95.62 83 LEU A C 1
ATOM 708 O O . LEU A 1 83 ? -6.942 -5.536 7.607 1.00 95.62 83 LEU A O 1
ATOM 712 N N . ASP A 1 84 ? -6.877 -7.099 6.011 1.00 93.94 84 ASP A N 1
ATOM 713 C CA . ASP A 1 84 ? -6.139 -8.091 6.772 1.00 93.94 84 ASP A CA 1
ATOM 714 C C . ASP A 1 84 ? -5.061 -8.743 5.887 1.00 93.94 84 ASP A C 1
ATOM 716 O O . ASP A 1 84 ? -5.000 -8.488 4.683 1.00 93.94 84 ASP A O 1
ATOM 720 N N . ASP A 1 85 ? -4.163 -9.528 6.487 1.00 95.31 85 ASP A N 1
ATOM 721 C CA . ASP A 1 85 ? -3.097 -10.243 5.765 1.00 95.31 85 ASP A CA 1
ATOM 722 C C . ASP A 1 85 ? -2.277 -9.345 4.805 1.00 95.31 85 ASP A C 1
ATOM 724 O O . ASP A 1 85 ? -2.034 -9.679 3.645 1.00 95.31 85 ASP A O 1
ATOM 728 N N . VAL A 1 86 ? -1.875 -8.151 5.261 1.00 96.06 86 VAL A N 1
ATOM 729 C CA . VAL A 1 86 ? -1.065 -7.222 4.454 1.00 96.06 86 VAL A CA 1
ATOM 730 C C . VAL A 1 86 ? 0.360 -7.761 4.316 1.00 96.06 86 VAL A C 1
ATOM 732 O O . VAL A 1 86 ? 1.094 -7.863 5.299 1.00 96.06 86 VAL A O 1
ATOM 735 N N . HIS A 1 87 ? 0.789 -8.052 3.089 1.00 97.00 87 HIS A N 1
ATOM 736 C CA . HIS A 1 87 ? 2.095 -8.653 2.820 1.00 97.00 87 HIS A CA 1
ATOM 737 C C . HIS A 1 87 ? 2.730 -8.171 1.510 1.00 97.00 87 HIS A C 1
ATOM 739 O O . HIS A 1 87 ? 2.092 -7.570 0.639 1.00 97.00 87 HIS A O 1
ATOM 745 N N . VAL A 1 88 ? 4.034 -8.434 1.376 1.00 96.75 88 VAL A N 1
ATOM 746 C CA . VAL A 1 88 ? 4.839 -8.066 0.206 1.00 96.75 88 VAL A CA 1
ATOM 747 C C . VAL A 1 88 ? 5.166 -9.306 -0.614 1.00 96.75 88 VAL A C 1
ATOM 749 O O . VAL A 1 88 ? 5.690 -10.281 -0.083 1.00 96.75 88 VAL A O 1
ATOM 752 N N . VAL A 1 89 ? 4.941 -9.234 -1.925 1.00 95.12 89 VAL A N 1
ATOM 753 C CA . VAL A 1 89 ? 5.407 -10.232 -2.895 1.00 95.12 89 VAL A CA 1
ATOM 754 C C . VAL A 1 89 ? 6.432 -9.585 -3.822 1.00 95.12 89 VAL A C 1
ATOM 756 O O . VAL A 1 89 ? 6.204 -8.499 -4.354 1.00 95.12 89 VAL A O 1
ATOM 759 N N . VAL A 1 90 ? 7.571 -10.249 -4.028 1.00 92.75 90 VAL A N 1
ATOM 760 C CA . VAL A 1 90 ? 8.614 -9.800 -4.959 1.00 92.75 90 VAL A CA 1
ATOM 761 C C . VAL A 1 90 ? 8.630 -10.724 -6.167 1.00 92.75 90 VAL A C 1
ATOM 763 O O . VAL A 1 90 ? 8.983 -11.896 -6.061 1.00 92.75 90 VAL A O 1
ATOM 766 N N . LEU A 1 91 ? 8.261 -10.189 -7.327 1.00 87.56 91 LEU A N 1
ATOM 767 C CA . LEU A 1 91 ? 8.306 -10.914 -8.590 1.00 87.56 91 LEU A CA 1
ATOM 768 C C . LEU A 1 91 ? 9.631 -10.624 -9.292 1.00 87.56 91 LEU A C 1
ATOM 770 O O . LEU A 1 91 ? 9.888 -9.501 -9.734 1.00 87.56 91 LEU A O 1
ATOM 774 N N . THR A 1 92 ? 10.462 -11.655 -9.407 1.00 82.19 92 THR A N 1
ATOM 775 C CA . THR A 1 92 ? 11.726 -11.601 -10.147 1.00 82.19 92 THR A CA 1
ATOM 776 C C . THR A 1 92 ? 11.499 -12.146 -11.553 1.00 82.19 92 THR A C 1
ATOM 778 O O . THR A 1 92 ? 11.263 -13.340 -11.734 1.00 82.19 92 THR A O 1
ATOM 781 N N . MET A 1 93 ? 11.551 -11.285 -12.571 1.00 68.69 93 MET A N 1
ATOM 782 C CA . MET A 1 93 ? 11.439 -11.719 -13.967 1.00 68.69 93 MET A CA 1
ATOM 783 C C . MET A 1 93 ? 12.805 -12.184 -14.493 1.00 68.69 93 MET A C 1
ATOM 785 O O . MET A 1 93 ? 13.561 -11.374 -15.011 1.00 68.69 93 MET A O 1
ATOM 789 N N . ARG A 1 94 ? 13.114 -13.490 -14.405 1.00 67.62 94 ARG A N 1
ATOM 790 C CA . ARG A 1 94 ? 14.411 -14.093 -14.815 1.00 67.62 94 ARG A CA 1
ATOM 791 C C . ARG A 1 94 ? 15.629 -13.499 -14.077 1.00 67.62 94 ARG A C 1
ATOM 793 O O . ARG A 1 94 ? 15.531 -12.494 -13.386 1.00 67.62 94 ARG A O 1
ATOM 800 N N . TRP A 1 95 ? 16.786 -14.150 -14.213 1.00 61.62 95 TRP A N 1
ATOM 801 C CA . TRP A 1 95 ? 18.001 -13.907 -13.413 1.00 61.62 95 TRP A CA 1
ATOM 802 C C . TRP A 1 95 ? 18.535 -12.454 -13.409 1.00 61.62 95 TRP A C 1
ATOM 804 O O . TRP A 1 95 ? 19.332 -12.124 -12.539 1.00 61.62 95 TRP A O 1
ATOM 814 N N . PHE A 1 96 ? 18.063 -11.570 -14.302 1.00 63.50 96 PHE A N 1
ATOM 815 C CA . PHE A 1 96 ? 18.483 -10.160 -14.390 1.00 63.50 96 PHE A CA 1
ATOM 816 C C . PHE A 1 96 ? 17.338 -9.144 -14.563 1.00 63.50 96 PHE A C 1
ATOM 818 O O . PHE A 1 96 ? 17.599 -7.965 -14.792 1.00 63.50 96 PHE A O 1
ATOM 825 N N . GLY A 1 97 ? 16.067 -9.557 -14.518 1.00 69.75 97 GLY A N 1
ATOM 826 C CA . GLY A 1 97 ? 14.968 -8.613 -14.735 1.00 69.75 97 GLY A CA 1
ATOM 827 C C . GLY A 1 97 ? 14.684 -7.735 -13.515 1.00 69.75 97 GLY A C 1
ATOM 828 O O . GLY A 1 97 ? 14.969 -8.128 -12.379 1.00 69.75 97 GLY A O 1
ATOM 829 N N . PRO A 1 98 ? 14.081 -6.551 -13.725 1.00 75.19 98 PRO A N 1
ATOM 830 C CA . PRO A 1 98 ? 13.713 -5.667 -12.632 1.00 75.19 98 PRO A CA 1
ATOM 831 C C . PRO A 1 98 ? 12.731 -6.379 -11.695 1.00 75.19 98 PRO A C 1
ATOM 833 O O . PRO A 1 98 ? 11.765 -7.011 -12.135 1.00 75.19 98 PRO A O 1
ATOM 836 N N . ARG A 1 99 ? 12.987 -6.279 -10.387 1.00 84.62 99 ARG A N 1
ATOM 837 C CA . ARG A 1 99 ? 12.102 -6.833 -9.361 1.00 84.62 99 ARG A CA 1
ATOM 838 C C . ARG A 1 99 ? 10.859 -5.963 -9.272 1.00 84.62 99 ARG A C 1
ATOM 840 O O . ARG A 1 99 ? 10.951 -4.781 -8.957 1.00 84.62 99 ARG A O 1
ATOM 847 N N . ARG A 1 100 ? 9.692 -6.551 -9.518 1.00 92.06 100 ARG A N 1
ATOM 848 C CA . ARG A 1 100 ? 8.418 -5.885 -9.248 1.00 92.06 100 ARG A CA 1
ATOM 849 C C . ARG A 1 100 ? 8.009 -6.188 -7.816 1.00 92.06 100 ARG A C 1
ATOM 851 O O . ARG A 1 100 ? 7.965 -7.352 -7.422 1.00 92.06 100 ARG A O 1
ATOM 858 N N . HIS A 1 101 ? 7.738 -5.157 -7.034 1.00 95.06 101 HIS A N 1
ATOM 859 C CA . HIS A 1 101 ? 7.237 -5.290 -5.672 1.00 95.06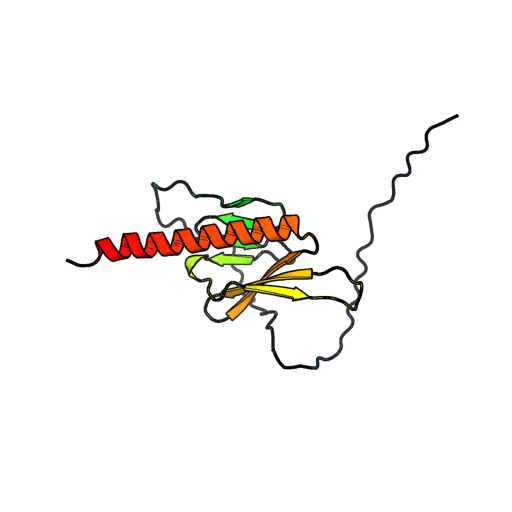 101 HIS A CA 1
ATOM 860 C C . HIS A 1 101 ? 5.728 -5.103 -5.678 1.00 95.06 101 HIS A C 1
ATOM 862 O O . HIS A 1 101 ? 5.223 -4.147 -6.264 1.00 95.06 101 HIS A O 1
ATOM 868 N N . GLU A 1 102 ? 5.015 -6.021 -5.042 1.00 96.44 102 GLU A N 1
ATOM 869 C CA . GLU A 1 102 ? 3.564 -6.008 -4.920 1.00 96.44 102 GLU A CA 1
ATOM 870 C C . GLU A 1 102 ? 3.170 -5.963 -3.448 1.00 96.44 102 GLU A C 1
ATOM 872 O O . GLU A 1 102 ? 3.679 -6.733 -2.637 1.00 96.44 102 GLU A O 1
ATOM 877 N N . LEU A 1 103 ? 2.253 -5.058 -3.120 1.00 97.38 103 LEU A N 1
ATOM 878 C CA . LEU A 1 103 ? 1.609 -4.945 -1.823 1.00 97.38 103 LEU A CA 1
ATOM 879 C C . LEU A 1 103 ? 0.226 -5.574 -1.947 1.00 97.38 103 LEU A C 1
ATOM 881 O O . LEU A 1 103 ? -0.635 -5.069 -2.676 1.00 97.38 103 LEU A O 1
ATOM 885 N N . ARG A 1 104 ? 0.046 -6.705 -1.275 1.00 97.38 104 ARG A N 1
ATOM 886 C CA . ARG A 1 104 ? -1.181 -7.496 -1.292 1.00 97.38 104 ARG A CA 1
ATOM 887 C C . ARG A 1 104 ? -1.807 -7.502 0.090 1.00 97.38 104 ARG A C 1
ATOM 889 O O . ARG A 1 104 ? -1.127 -7.262 1.083 1.00 97.38 104 ARG A O 1
ATOM 896 N N . ALA A 1 105 ? -3.106 -7.738 0.117 1.00 97.00 105 ALA A N 1
ATOM 897 C CA . ALA A 1 105 ? -3.883 -7.881 1.334 1.00 97.00 105 ALA A CA 1
ATOM 898 C C . ALA A 1 105 ? -5.108 -8.744 1.050 1.00 97.00 105 ALA A C 1
ATOM 900 O O . ALA A 1 105 ? -5.414 -9.055 -0.106 1.00 97.00 105 ALA A O 1
ATOM 901 N N . ARG A 1 106 ? -5.854 -9.064 2.093 1.00 97.31 106 ARG A N 1
ATOM 902 C CA . ARG A 1 106 ? -7.227 -9.525 2.000 1.00 97.31 106 ARG A CA 1
ATOM 903 C C . ARG A 1 106 ? -8.144 -8.380 2.425 1.00 97.31 106 ARG A C 1
ATOM 905 O O . ARG A 1 106 ? -7.879 -7.687 3.396 1.00 97.31 106 ARG A O 1
ATOM 912 N N . HIS A 1 107 ? -9.187 -8.137 1.643 1.00 94.94 107 HIS A N 1
ATOM 913 C CA . HIS A 1 107 ? -10.199 -7.120 1.907 1.00 94.94 107 HIS A CA 1
ATOM 914 C C . HIS A 1 107 ? -11.561 -7.800 1.914 1.00 94.94 107 HIS A C 1
ATOM 916 O O . HIS A 1 107 ? -11.953 -8.384 0.898 1.00 94.94 107 HIS A O 1
ATOM 922 N N . ARG A 1 108 ? -12.269 -7.768 3.049 1.00 92.94 108 ARG A N 1
ATOM 923 C CA . ARG A 1 108 ? -13.536 -8.510 3.237 1.00 92.94 108 ARG A CA 1
ATOM 924 C C . ARG A 1 108 ? -13.424 -9.976 2.788 1.00 92.94 108 ARG A C 1
ATOM 926 O O . ARG A 1 108 ? -14.237 -10.471 2.011 1.00 92.94 108 ARG A O 1
ATOM 933 N N . SER A 1 109 ? -12.362 -10.652 3.221 1.00 90.62 109 SER A N 1
ATOM 934 C CA . SER A 1 109 ? -12.034 -12.038 2.851 1.00 90.62 109 SER A CA 1
ATOM 935 C C . SER A 1 109 ? -11.603 -12.293 1.397 1.00 90.62 109 SER A C 1
ATOM 937 O O . SER A 1 109 ? -11.294 -13.433 1.055 1.00 90.62 109 SER A O 1
ATOM 939 N N . VAL A 1 110 ? -11.490 -11.265 0.551 1.00 93.50 110 VAL A N 1
ATOM 940 C CA . VAL A 1 110 ? -11.028 -11.397 -0.840 1.00 93.50 110 VAL A CA 1
ATOM 941 C C . VAL A 1 110 ? -9.584 -10.924 -0.974 1.00 93.50 110 VAL A C 1
ATOM 943 O O . VAL A 1 110 ? -9.273 -9.789 -0.629 1.00 93.50 110 VAL A O 1
ATOM 946 N N . ALA A 1 111 ? -8.696 -11.764 -1.513 1.00 96.06 111 ALA A N 1
ATOM 947 C CA . ALA A 1 111 ? -7.320 -11.366 -1.808 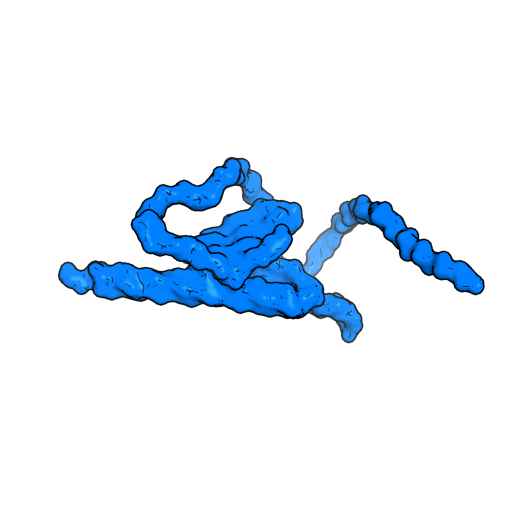1.00 96.06 111 ALA A CA 1
ATOM 948 C C . ALA A 1 111 ? -7.281 -10.273 -2.894 1.00 96.06 111 ALA A C 1
ATOM 950 O O . ALA A 1 111 ? -7.837 -10.439 -3.983 1.00 96.06 111 ALA A O 1
ATOM 951 N N . VAL A 1 112 ? -6.599 -9.165 -2.609 1.00 94.62 112 VAL A N 1
ATOM 952 C CA . VAL A 1 112 ? -6.497 -7.981 -3.467 1.00 94.62 112 VAL A CA 1
ATOM 953 C C . VAL A 1 112 ? -5.045 -7.526 -3.624 1.00 94.62 112 VAL A C 1
ATOM 955 O O . VAL A 1 112 ? -4.228 -7.615 -2.710 1.00 94.62 112 VAL A O 1
ATOM 958 N N . LEU A 1 113 ? -4.725 -7.002 -4.809 1.00 95.94 113 LEU A N 1
ATOM 959 C CA . LEU A 1 113 ? -3.505 -6.233 -5.050 1.00 95.94 113 LEU A CA 1
ATOM 960 C C . LEU A 1 113 ? -3.804 -4.759 -4.768 1.00 95.94 113 LEU A C 1
ATOM 962 O O . LEU A 1 113 ? -4.615 -4.159 -5.477 1.00 95.94 113 LEU A O 1
ATOM 966 N N . LEU A 1 114 ? -3.144 -4.188 -3.763 1.00 96.50 114 LEU A N 1
ATOM 967 C CA . LEU A 1 114 ? -3.310 -2.787 -3.376 1.00 96.50 114 LEU A CA 1
ATOM 968 C C . LEU A 1 114 ? -2.437 -1.871 -4.237 1.00 96.50 114 LEU A C 1
ATOM 970 O O . LEU A 1 114 ? -2.914 -0.881 -4.786 1.00 96.50 114 LEU A O 1
ATOM 974 N N . PHE A 1 115 ? -1.154 -2.213 -4.377 1.00 96.75 115 PHE A N 1
ATOM 975 C CA . PHE A 1 115 ? -0.185 -1.413 -5.124 1.00 96.75 115 PHE A CA 1
ATOM 976 C C . PHE A 1 115 ? 0.954 -2.274 -5.659 1.00 96.75 115 PHE A C 1
ATOM 978 O O . PHE A 1 115 ? 1.319 -3.280 -5.056 1.00 96.75 115 PHE A O 1
ATOM 985 N N . ALA A 1 116 ? 1.539 -1.875 -6.786 1.00 94.62 116 ALA A N 1
ATOM 986 C CA . ALA A 1 116 ? 2.735 -2.509 -7.312 1.00 94.62 116 ALA A CA 1
ATOM 987 C C . ALA A 1 116 ? 3.665 -1.474 -7.943 1.00 94.62 116 ALA A C 1
ATOM 989 O O . ALA A 1 116 ? 3.196 -0.571 -8.627 1.00 94.62 116 ALA A O 1
ATOM 990 N N . SER A 1 117 ? 4.974 -1.637 -7.765 1.00 93.38 117 SER A N 1
ATOM 991 C CA . SER A 1 117 ? 5.980 -0.737 -8.335 1.00 93.38 117 SER A CA 1
ATOM 992 C C . SER A 1 117 ? 7.270 -1.483 -8.673 1.00 93.38 117 SER A C 1
ATOM 994 O O . SER A 1 117 ? 7.597 -2.495 -8.050 1.00 93.38 117 SER A O 1
ATOM 996 N N . PHE A 1 118 ? 8.005 -0.976 -9.662 1.00 92.69 118 PHE A N 1
ATOM 997 C CA . PHE A 1 118 ? 9.398 -1.355 -9.925 1.00 92.69 118 PHE A CA 1
ATOM 998 C C . PHE A 1 118 ? 10.398 -0.460 -9.180 1.00 92.69 118 PHE A C 1
ATOM 1000 O O . PHE A 1 118 ? 11.565 -0.820 -9.069 1.00 92.69 118 PHE A O 1
ATOM 1007 N N . ASP A 1 119 ? 9.953 0.693 -8.672 1.00 93.12 119 ASP A N 1
ATOM 1008 C CA . ASP A 1 119 ? 10.771 1.568 -7.837 1.00 93.12 119 ASP A CA 1
ATOM 1009 C C . ASP A 1 119 ? 10.664 1.143 -6.358 1.00 93.12 119 ASP A C 1
ATOM 1011 O O . ASP A 1 119 ? 9.591 1.308 -5.752 1.00 93.12 119 ASP A O 1
ATOM 1015 N N . PRO A 1 120 ? 11.753 0.626 -5.753 1.00 91.81 120 PRO A N 1
ATOM 1016 C CA . PRO A 1 120 ? 11.760 0.190 -4.361 1.00 91.81 120 PRO A CA 1
ATOM 1017 C C . PRO A 1 120 ? 11.555 1.346 -3.376 1.00 91.81 120 PRO A C 1
ATOM 1019 O O . PRO A 1 120 ? 11.031 1.125 -2.282 1.00 91.81 120 PRO A O 1
ATOM 1022 N N . THR A 1 121 ? 11.919 2.576 -3.750 1.00 95.81 121 THR A N 1
ATOM 1023 C CA . THR A 1 121 ? 11.793 3.747 -2.875 1.00 95.81 121 THR A CA 1
ATOM 1024 C C . THR A 1 121 ? 10.328 4.120 -2.708 1.00 95.81 121 THR A C 1
ATOM 1026 O O . THR A 1 121 ? 9.821 4.134 -1.583 1.00 95.81 121 THR A O 1
ATOM 1029 N N . THR A 1 122 ? 9.620 4.340 -3.821 1.00 95.88 122 THR A N 1
ATOM 1030 C CA . THR A 1 122 ? 8.171 4.588 -3.808 1.00 95.88 122 THR A CA 1
ATOM 1031 C C . THR A 1 122 ? 7.423 3.435 -3.144 1.00 95.88 122 THR A C 1
ATOM 1033 O O . THR A 1 122 ? 6.565 3.668 -2.292 1.00 95.88 122 THR A O 1
ATOM 1036 N N . PHE A 1 123 ? 7.781 2.184 -3.459 1.00 96.94 123 PHE A N 1
ATOM 1037 C CA . PHE A 1 123 ? 7.173 1.016 -2.821 1.00 96.94 123 PHE A CA 1
ATOM 1038 C C . PHE A 1 123 ? 7.350 1.026 -1.298 1.00 96.94 123 PHE A C 1
ATOM 1040 O O . PHE A 1 123 ? 6.388 0.829 -0.556 1.00 96.94 123 PHE A O 1
ATOM 1047 N N . GLY A 1 124 ? 8.568 1.290 -0.820 1.00 97.38 124 GLY A N 1
ATOM 1048 C CA . GLY A 1 124 ? 8.875 1.346 0.604 1.00 97.38 124 GLY A CA 1
ATOM 1049 C C . GLY A 1 124 ? 8.105 2.446 1.332 1.00 97.38 124 GLY A C 1
ATOM 1050 O O . GLY A 1 124 ? 7.632 2.221 2.445 1.00 97.38 124 GLY A O 1
ATOM 1051 N N . GLN A 1 125 ? 7.934 3.615 0.709 1.00 98.06 125 GLN A N 1
ATOM 1052 C CA . GLN A 1 125 ? 7.129 4.702 1.272 1.00 98.06 125 GLN A CA 1
ATOM 1053 C C . GLN A 1 125 ? 5.651 4.315 1.385 1.00 98.06 125 GLN A C 1
ATOM 1055 O O . GLN A 1 125 ? 5.074 4.468 2.459 1.00 98.06 125 GLN A O 1
ATOM 1060 N N . VAL A 1 126 ? 5.064 3.760 0.319 1.00 98.06 126 VAL A N 1
ATOM 1061 C CA . VAL A 1 126 ? 3.661 3.311 0.310 1.00 98.06 126 VAL A CA 1
ATOM 1062 C C . VAL A 1 126 ? 3.431 2.215 1.349 1.00 98.06 126 VAL A C 1
ATOM 1064 O O . VAL A 1 126 ? 2.492 2.306 2.135 1.00 98.06 126 VAL A O 1
ATOM 1067 N N . ARG A 1 127 ? 4.316 1.211 1.411 1.00 98.31 127 ARG A N 1
ATOM 1068 C CA . ARG A 1 127 ? 4.247 0.137 2.413 1.00 98.31 127 ARG A CA 1
ATOM 1069 C C . ARG A 1 127 ? 4.271 0.700 3.833 1.00 98.31 127 ARG A C 1
ATOM 1071 O O . ARG A 1 127 ? 3.425 0.329 4.637 1.00 98.31 127 ARG A O 1
ATOM 1078 N N . ARG A 1 128 ? 5.229 1.579 4.148 1.00 98.38 128 ARG A N 1
ATOM 1079 C CA . ARG A 1 128 ? 5.328 2.185 5.487 1.00 98.38 128 ARG A CA 1
ATOM 1080 C C . ARG A 1 128 ? 4.102 3.031 5.817 1.00 98.38 128 ARG A C 1
ATOM 1082 O O . ARG A 1 128 ? 3.617 2.956 6.938 1.00 98.38 128 ARG A O 1
ATOM 1089 N N . GLY A 1 129 ? 3.596 3.797 4.850 1.00 98.00 129 GLY A N 1
ATOM 1090 C CA . GLY A 1 129 ? 2.372 4.576 5.017 1.00 98.00 129 GLY A CA 1
ATOM 1091 C C . GLY A 1 129 ? 1.166 3.693 5.345 1.00 98.00 129 GLY A C 1
ATOM 1092 O O . GLY A 1 129 ? 0.428 4.005 6.271 1.00 98.00 129 GLY A O 1
ATOM 1093 N N . LEU A 1 130 ? 1.006 2.561 4.647 1.00 98.19 130 LEU A N 1
ATOM 1094 C CA . LEU A 1 130 ? -0.079 1.616 4.926 1.00 98.19 130 LEU A CA 1
ATOM 1095 C C . LEU A 1 130 ? 0.065 0.966 6.305 1.00 98.19 130 LEU A C 1
ATOM 1097 O O . LEU A 1 130 ? -0.910 0.918 7.044 1.00 98.19 130 LEU A O 1
ATOM 1101 N N . MET A 1 131 ? 1.260 0.485 6.661 1.00 97.56 131 MET A N 1
ATOM 1102 C CA . MET A 1 131 ? 1.477 -0.156 7.964 1.00 97.56 131 MET A CA 1
ATOM 1103 C C . MET A 1 131 ? 1.145 0.788 9.120 1.00 97.56 131 MET A C 1
A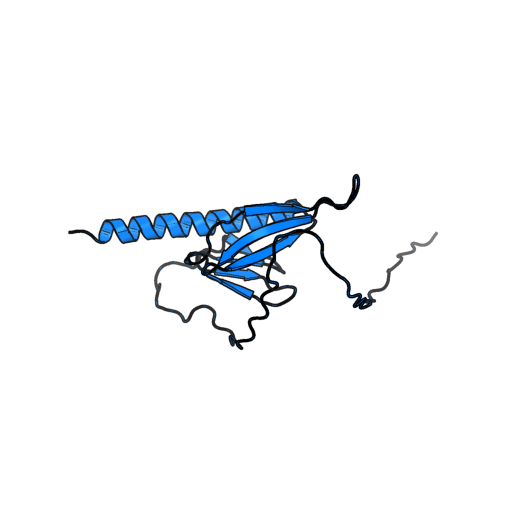TOM 1105 O O . MET A 1 131 ? 0.410 0.391 10.014 1.00 97.56 131 MET A O 1
ATOM 1109 N N . ARG A 1 132 ? 1.567 2.057 9.037 1.00 97.25 132 ARG A N 1
ATOM 1110 C CA . ARG A 1 132 ? 1.223 3.074 10.042 1.00 97.25 132 ARG A CA 1
ATOM 1111 C C . ARG A 1 132 ? -0.280 3.317 10.160 1.00 97.25 132 ARG A C 1
ATOM 1113 O O . ARG A 1 132 ? -0.783 3.496 11.262 1.00 97.25 132 ARG A O 1
ATOM 1120 N N . ALA A 1 133 ? -0.997 3.330 9.038 1.00 95.81 133 ALA A N 1
ATOM 1121 C CA . ALA A 1 133 ? -2.449 3.484 9.051 1.00 95.81 133 ALA A CA 1
ATOM 1122 C C . ALA A 1 133 ? -3.144 2.275 9.705 1.00 95.81 133 ALA A C 1
ATOM 1124 O O . ALA A 1 133 ? -4.064 2.451 10.499 1.00 95.81 133 ALA A O 1
ATOM 1125 N N . VAL A 1 134 ? -2.687 1.055 9.401 1.00 94.38 134 VAL A N 1
ATOM 1126 C CA . VAL A 1 134 ? -3.216 -0.188 9.991 1.00 94.38 134 VAL A CA 1
ATOM 1127 C C . VAL A 1 134 ? -2.933 -0.258 11.492 1.00 94.38 134 VAL A C 1
ATOM 1129 O O . VAL A 1 134 ? -3.825 -0.606 12.257 1.00 94.38 134 VAL A O 1
ATOM 1132 N N . GLU A 1 135 ? -1.714 0.076 11.914 1.00 92.69 135 GLU A N 1
ATOM 1133 C CA . GLU A 1 135 ? -1.328 0.153 13.329 1.00 92.69 135 GLU A CA 1
ATOM 1134 C C . GLU A 1 135 ? -2.216 1.153 14.077 1.00 92.69 135 GLU A C 1
ATOM 1136 O O . GLU A 1 135 ? -2.837 0.789 15.071 1.00 92.69 135 GLU A O 1
ATOM 1141 N N . CYS A 1 136 ? -2.407 2.351 13.517 1.00 90.88 136 CYS A N 1
ATOM 1142 C CA . CYS A 1 136 ? -3.274 3.363 14.114 1.00 90.88 136 CYS A CA 1
ATOM 1143 C C . CYS A 1 136 ? -4.733 2.891 14.263 1.00 90.88 136 CYS A C 1
ATOM 1145 O O . CYS A 1 136 ? -5.381 3.209 15.256 1.00 90.88 136 CYS A O 1
ATOM 1147 N N . GLN A 1 137 ? -5.272 2.114 13.315 1.00 87.19 137 GLN A N 1
ATOM 1148 C CA . GLN A 1 137 ? -6.625 1.555 13.457 1.00 87.19 137 GLN A CA 1
ATOM 1149 C C . GLN A 1 137 ? -6.719 0.477 14.543 1.00 87.19 137 GLN A C 1
ATOM 1151 O O . GLN A 1 137 ? -7.751 0.373 15.205 1.00 87.19 137 GLN A O 1
ATOM 1156 N N . ARG A 1 138 ? -5.660 -0.313 14.758 1.00 85.69 138 ARG A N 1
ATOM 1157 C CA . ARG A 1 138 ? -5.624 -1.306 15.845 1.00 85.69 138 ARG A CA 1
ATOM 1158 C C . ARG A 1 138 ? -5.631 -0.629 17.210 1.00 85.69 138 ARG A C 1
ATOM 1160 O O . ARG A 1 138 ? -6.492 -0.950 18.018 1.00 85.69 138 ARG A O 1
ATOM 1167 N N . GLU A 1 139 ? -4.768 0.365 17.398 1.00 86.31 139 GLU A N 1
ATOM 1168 C CA . GLU A 1 139 ? -4.708 1.168 18.627 1.00 86.31 139 GLU A CA 1
ATOM 1169 C C . GLU A 1 139 ? -6.058 1.843 18.908 1.00 86.31 139 GLU A C 1
ATOM 1171 O O . GLU A 1 139 ? -6.579 1.775 20.014 1.00 86.31 139 GLU A O 1
ATOM 1176 N N . GLN A 1 140 ? -6.706 2.403 17.882 1.00 79.19 140 GLN A N 1
ATOM 1177 C CA . GLN A 1 140 ? -8.034 3.006 18.037 1.00 79.19 140 GLN A CA 1
ATOM 1178 C C . GLN A 1 140 ? -9.116 2.007 18.464 1.00 79.19 140 GLN A C 1
ATOM 1180 O O . GLN A 1 140 ? -10.032 2.380 19.197 1.00 79.19 140 GLN A O 1
ATOM 1185 N N . ARG A 1 141 ? -9.059 0.756 17.987 1.00 74.38 141 ARG A N 1
ATOM 1186 C CA . ARG A 1 141 ? -9.987 -0.303 18.412 1.00 74.38 141 ARG A CA 1
ATOM 1187 C C . ARG A 1 141 ? -9.737 -0.719 19.859 1.00 74.38 141 ARG A C 1
ATOM 1189 O O . ARG A 1 141 ? -10.705 -0.997 20.558 1.00 74.38 141 ARG A O 1
ATOM 1196 N N . GLU A 1 142 ? -8.480 -0.749 20.288 1.00 77.19 142 GLU A N 1
ATOM 1197 C CA . GLU A 1 142 ? -8.092 -1.035 21.673 1.00 77.19 142 GLU A CA 1
ATOM 1198 C C . GLU A 1 142 ? -8.567 0.090 22.607 1.00 77.19 142 GLU A C 1
ATOM 1200 O O . GLU A 1 142 ? -9.328 -0.182 23.530 1.00 77.19 142 GLU A O 1
ATOM 1205 N N . GLU A 1 143 ? -8.285 1.357 22.282 1.00 72.50 143 GLU A N 1
ATOM 1206 C CA . GLU A 1 143 ? -8.755 2.533 23.038 1.00 72.50 143 GLU A CA 1
ATOM 1207 C C . GLU A 1 143 ? -10.293 2.601 23.134 1.00 72.50 143 GLU A C 1
ATOM 1209 O O . GLU A 1 143 ? -10.856 2.897 24.188 1.00 72.50 143 GLU A O 1
ATOM 1214 N N . CYS A 1 144 ? -11.006 2.313 22.038 1.00 60.34 144 CYS A N 1
ATOM 1215 C CA . CYS A 1 144 ? -12.474 2.293 22.033 1.00 60.34 144 CYS A CA 1
ATOM 1216 C C . CYS A 1 144 ? -13.056 1.047 22.728 1.00 60.34 144 CYS A C 1
ATOM 1218 O O . CYS A 1 144 ? -14.175 1.105 23.236 1.00 60.34 144 CYS A O 1
ATOM 1220 N N . GLY A 1 145 ? -12.328 -0.074 22.739 1.00 59.94 145 GLY A N 1
ATOM 1221 C CA . GLY A 1 145 ? -12.707 -1.313 23.420 1.00 59.94 145 GLY A CA 1
ATOM 1222 C C . GLY A 1 145 ? -12.502 -1.252 24.936 1.00 59.94 145 GLY A C 1
ATOM 1223 O O . GLY A 1 145 ? -13.323 -1.784 25.681 1.00 59.94 145 GLY A O 1
ATOM 1224 N N . GLU A 1 146 ? -11.468 -0.547 25.402 1.00 54.91 146 GLU A N 1
ATOM 1225 C CA . GLU A 1 146 ? -11.200 -0.313 26.828 1.00 54.91 146 GLU A CA 1
ATOM 1226 C C . GLU A 1 146 ? -12.248 0.592 27.495 1.00 54.91 146 GLU A C 1
ATOM 1228 O O . GLU A 1 146 ? -12.540 0.437 28.679 1.00 54.91 146 GLU A O 1
ATOM 1233 N N . LEU A 1 147 ? -12.902 1.476 26.735 1.00 55.50 147 LEU A N 1
ATOM 1234 C CA . LEU A 1 147 ? -14.033 2.284 27.214 1.00 55.50 147 LEU A CA 1
ATOM 1235 C C . LEU A 1 147 ? -15.380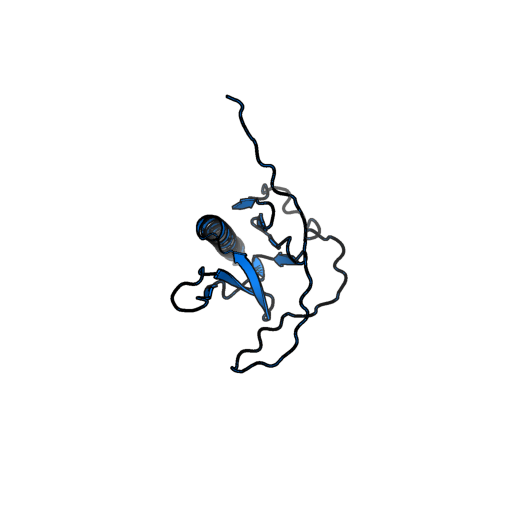 1.525 27.211 1.00 55.50 147 LEU A C 1
ATOM 1237 O O . LEU A 1 147 ? -16.407 2.101 27.570 1.00 55.50 147 LEU A O 1
ATOM 1241 N N . GLY A 1 148 ? -15.393 0.251 26.795 1.00 51.25 148 GLY A N 1
ATOM 1242 C CA . GLY A 1 148 ? -16.600 -0.537 26.522 1.00 51.25 148 GLY A CA 1
ATOM 1243 C C . GLY A 1 148 ? -17.021 -1.563 27.580 1.00 51.25 148 GLY A C 1
ATOM 1244 O O . GLY A 1 148 ? -18.023 -2.241 27.362 1.00 51.25 148 GLY A O 1
ATOM 1245 N N . TYR A 1 149 ? -16.318 -1.692 28.710 1.00 52.47 149 TYR A N 1
ATOM 1246 C CA . TYR A 1 149 ? -16.712 -2.616 29.782 1.00 52.47 149 TYR A CA 1
ATOM 1247 C C . TYR A 1 149 ? -16.730 -1.931 31.149 1.00 52.47 149 TYR A C 1
ATOM 1249 O O . TYR A 1 149 ? -15.698 -1.764 31.801 1.00 52.47 149 TYR A O 1
ATOM 1257 N N . ARG A 1 150 ? -17.939 -1.593 31.601 1.00 46.28 150 ARG A N 1
ATOM 1258 C CA . ARG A 1 150 ? -18.274 -1.483 33.018 1.00 46.28 150 ARG A CA 1
ATOM 1259 C C . ARG A 1 150 ? -19.647 -2.083 33.269 1.00 46.28 150 ARG A C 1
ATOM 1261 O O . ARG A 1 150 ? -20.543 -1.833 32.434 1.00 46.28 150 ARG A O 1
#

Sequence (150 aa):
MRRRILRLPVRNNRLWVRTHRHPTGHRVALAPQLRRERTLLPARKEREGREMTIYYRGPEVLITDQVFVARRPTPRTFVIDELDDVHVVVLTMRWFGPRRHELRARHRSVAVLLFASFDPTTFGQVRRGLMRAVECQREQREECGELGYR

Foldseek 3Di:
DDDDDDDDDDDDDDDDPDDDDDDDDDPQPPPPDDDPPDDDPPPCPDPPPDDWAWQDDDPQWTFTLFWTWGPPPHTDIAGLLQWAPWDWDWDDDPPDDQIKIWTWTAGNNHIDTRDIDSDVVVVVSSSRSSVVSNVVVVVVCVVVVVVVDD